Protein AF-A0A535NF30-F1 (afdb_monomer)

Secondary structure (DSSP, 8-state):
--------TT-----------SS---B--TTTS-B--EEEEEEEEETTEEEEEEEEEE----EEEEEETTEEEEEETTEE-

Structure (mmCIF, N/CA/C/O backbone):
data_AF-A0A535NF30-F1
#
_entry.id   AF-A0A535NF30-F1
#
loop_
_atom_site.group_PDB
_atom_site.id
_atom_site.type_symbol
_atom_site.label_atom_id
_atom_site.label_alt_id
_atom_site.label_comp_id
_atom_site.label_asym_id
_atom_site.label_entity_id
_atom_site.label_seq_id
_atom_site.pdbx_PDB_ins_code
_atom_site.Cartn_x
_atom_site.Cartn_y
_atom_site.Cartn_z
_atom_site.occupancy
_atom_site.B_iso_or_equiv
_atom_site.auth_seq_id
_atom_site.auth_comp_id
_atom_site.auth_asym_id
_atom_site.auth_atom_id
_atom_site.pdbx_PDB_model_num
ATOM 1 N N . MET A 1 1 ? 9.905 -12.167 -9.289 1.00 76.94 1 MET A N 1
ATOM 2 C CA . MET A 1 1 ? 9.027 -12.080 -10.479 1.00 76.94 1 MET A CA 1
ATOM 3 C C . MET A 1 1 ? 9.681 -11.129 -11.469 1.00 76.94 1 MET A C 1
ATOM 5 O O . MET A 1 1 ? 10.065 -10.049 -11.050 1.00 76.94 1 MET A O 1
ATOM 9 N N . ARG A 1 2 ? 9.862 -11.522 -12.735 1.00 83.56 2 ARG A N 1
ATOM 10 C CA . ARG A 1 2 ? 10.379 -10.647 -13.806 1.00 83.56 2 ARG A CA 1
ATOM 11 C C . ARG A 1 2 ? 9.302 -10.533 -14.885 1.00 83.56 2 ARG A C 1
ATOM 13 O O . ARG A 1 2 ? 8.575 -11.498 -15.142 1.00 83.56 2 ARG A O 1
ATOM 20 N N . ARG A 1 3 ? 9.160 -9.348 -15.470 1.00 88.25 3 ARG A N 1
ATOM 21 C CA . ARG A 1 3 ? 8.286 -9.072 -16.615 1.00 88.25 3 ARG A CA 1
ATOM 22 C C . ARG A 1 3 ? 9.127 -8.396 -17.689 1.00 88.25 3 ARG A C 1
ATOM 24 O O . ARG A 1 3 ? 10.022 -7.626 -17.358 1.00 88.25 3 ARG A O 1
ATOM 31 N N . ALA A 1 4 ? 8.859 -8.729 -18.944 1.00 90.81 4 ALA A N 1
ATOM 32 C CA . ALA A 1 4 ? 9.487 -8.104 -20.098 1.00 90.81 4 ALA A CA 1
ATOM 33 C C . ALA A 1 4 ? 8.412 -7.356 -20.887 1.00 90.81 4 ALA A C 1
ATOM 35 O O . ALA A 1 4 ? 7.307 -7.866 -21.068 1.00 90.81 4 ALA A O 1
ATOM 36 N N . PHE A 1 5 ? 8.746 -6.158 -21.341 1.00 90.69 5 PHE A N 1
ATOM 37 C CA . PHE A 1 5 ? 7.909 -5.306 -22.176 1.00 90.69 5 PHE A CA 1
ATOM 38 C C . PHE A 1 5 ? 8.800 -4.612 -23.205 1.00 90.69 5 PHE A C 1
ATOM 40 O O . PHE A 1 5 ? 10.025 -4.595 -23.068 1.00 90.69 5 PHE A O 1
ATOM 47 N N . ARG A 1 6 ? 8.190 -4.077 -24.261 1.00 91.69 6 ARG A N 1
ATOM 48 C CA . ARG A 1 6 ? 8.875 -3.264 -25.266 1.00 91.69 6 ARG A CA 1
ATOM 49 C C . ARG A 1 6 ? 8.346 -1.843 -25.151 1.00 91.69 6 ARG A C 1
ATOM 51 O O . ARG A 1 6 ? 7.139 -1.659 -25.226 1.00 91.69 6 ARG A O 1
ATOM 58 N N . LEU A 1 7 ? 9.244 -0.877 -25.006 1.00 92.31 7 LEU A N 1
ATOM 59 C CA . LEU A 1 7 ? 8.942 0.546 -25.147 1.00 92.31 7 LEU A CA 1
ATOM 60 C C . LEU A 1 7 ? 9.635 1.057 -26.399 1.00 92.31 7 LEU A C 1
ATOM 62 O O . LEU A 1 7 ? 10.834 0.819 -26.569 1.00 92.31 7 LEU A O 1
ATOM 66 N N . ASN A 1 8 ? 8.902 1.764 -27.256 1.00 92.50 8 ASN A N 1
ATOM 67 C CA . ASN A 1 8 ? 9.539 2.532 -28.315 1.00 92.50 8 ASN A CA 1
ATOM 68 C C . ASN A 1 8 ? 10.047 3.865 -27.752 1.00 92.50 8 ASN A C 1
ATOM 70 O O . ASN A 1 8 ? 9.760 4.246 -26.614 1.00 92.50 8 ASN A O 1
ATOM 74 N N . GLY A 1 9 ? 10.837 4.580 -28.553 1.00 91.94 9 GLY A N 1
ATOM 75 C CA . GLY A 1 9 ? 11.310 5.908 -28.175 1.00 91.94 9 GLY A CA 1
ATOM 76 C C . GLY A 1 9 ? 10.134 6.830 -27.854 1.00 91.94 9 GLY A C 1
ATOM 77 O O . GLY A 1 9 ? 9.214 6.941 -28.656 1.00 91.94 9 GLY A O 1
ATOM 78 N N . HIS A 1 10 ? 10.205 7.498 -26.701 1.00 91.81 10 HIS A N 1
ATOM 79 C CA . HIS A 1 10 ? 9.189 8.422 -26.175 1.00 91.81 10 HIS A CA 1
ATOM 80 C C . HIS A 1 10 ? 7.854 7.802 -25.734 1.00 91.81 10 HIS A C 1
ATOM 82 O O . HIS A 1 10 ? 6.984 8.545 -25.280 1.00 91.81 10 HIS A O 1
ATOM 88 N N . ASP A 1 11 ? 7.700 6.478 -25.790 1.00 95.38 11 ASP A N 1
ATOM 89 C CA . ASP A 1 11 ? 6.498 5.826 -25.276 1.00 95.38 11 ASP A CA 1
ATOM 90 C C . ASP A 1 11 ? 6.462 5.840 -23.741 1.00 95.38 11 ASP A C 1
ATOM 92 O O . ASP A 1 11 ? 7.491 5.808 -23.059 1.00 95.38 11 ASP A O 1
ATOM 96 N N . VAL A 1 12 ? 5.245 5.824 -23.199 1.00 94.00 12 VAL A N 1
ATOM 97 C CA . VAL A 1 12 ? 4.965 5.583 -21.781 1.00 94.00 12 VAL A CA 1
ATOM 98 C C . VAL A 1 12 ? 4.035 4.383 -21.695 1.00 94.00 12 VAL A C 1
ATOM 100 O O . VAL A 1 12 ? 3.032 4.319 -22.404 1.00 94.00 12 VAL A O 1
ATOM 103 N N . GLN A 1 13 ? 4.373 3.427 -20.833 1.00 93.31 13 GLN A N 1
ATOM 104 C CA . GLN A 1 13 ? 3.577 2.225 -20.627 1.00 93.31 13 GLN A CA 1
ATOM 105 C C . GLN A 1 13 ? 3.373 1.967 -19.135 1.00 93.31 13 GLN A C 1
ATOM 107 O O . GLN A 1 13 ? 4.343 1.831 -18.388 1.00 93.31 13 GLN A O 1
ATOM 112 N N . ASP A 1 14 ? 2.112 1.808 -18.737 1.00 94.00 14 ASP A N 1
ATOM 113 C CA . ASP A 1 14 ? 1.757 1.329 -17.406 1.00 94.00 14 ASP A CA 1
ATOM 114 C C . ASP A 1 14 ? 1.935 -0.191 -17.327 1.00 94.00 14 ASP A C 1
ATOM 116 O O . ASP A 1 14 ? 1.443 -0.950 -18.168 1.00 94.00 14 ASP A O 1
ATOM 120 N N . VAL A 1 15 ? 2.645 -0.650 -16.296 1.00 92.19 15 VAL A N 1
ATOM 121 C CA . VAL A 1 15 ? 2.877 -2.073 -16.028 1.00 92.19 15 VAL A CA 1
ATOM 122 C C . VAL A 1 15 ? 2.294 -2.414 -14.664 1.00 92.19 15 VAL A C 1
ATOM 124 O O . VAL A 1 15 ? 2.759 -1.919 -13.640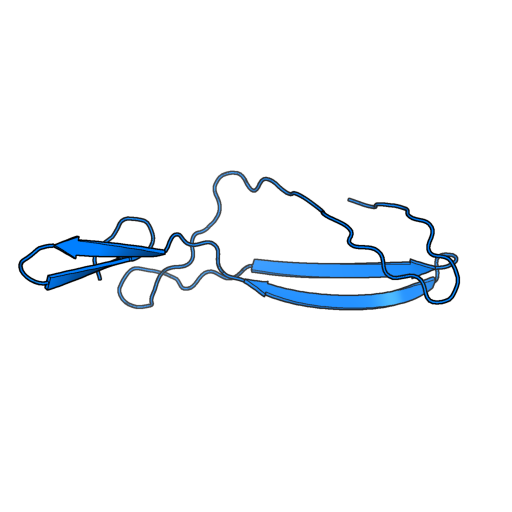 1.00 92.19 15 VAL A O 1
ATOM 127 N N . VAL A 1 16 ? 1.293 -3.296 -14.648 1.00 92.38 16 VAL A N 1
ATOM 128 C CA . VAL A 1 16 ? 0.646 -3.761 -13.415 1.00 92.38 16 VAL A CA 1
ATOM 129 C C . VAL A 1 16 ? 1.276 -5.074 -12.953 1.00 92.38 16 VAL A C 1
ATOM 131 O O . VAL A 1 16 ? 1.458 -6.015 -13.731 1.00 92.38 16 VAL A O 1
ATOM 134 N N . VAL A 1 17 ? 1.618 -5.134 -11.667 1.00 89.88 17 VAL A N 1
ATOM 135 C CA . VAL A 1 17 ? 2.181 -6.308 -10.994 1.00 89.88 17 VAL A CA 1
ATOM 136 C C . VAL A 1 17 ? 1.341 -6.585 -9.756 1.00 89.88 17 VAL A C 1
ATOM 138 O O . VAL A 1 17 ? 1.284 -5.759 -8.850 1.00 89.88 17 VAL A O 1
ATOM 141 N N . GLU A 1 18 ? 0.716 -7.756 -9.710 1.00 91.81 18 GLU A N 1
ATOM 142 C CA . GLU A 1 18 ? -0.109 -8.184 -8.581 1.00 91.81 18 GLU A CA 1
ATOM 143 C C . GLU A 1 18 ? 0.622 -9.245 -7.755 1.00 91.81 18 GLU A C 1
ATOM 145 O O . GLU A 1 18 ? 1.236 -10.170 -8.296 1.00 91.81 18 GLU A O 1
ATOM 150 N N . LEU A 1 19 ? 0.552 -9.104 -6.432 1.00 90.25 19 LEU A N 1
ATOM 151 C CA . LEU A 1 19 ? 1.110 -10.042 -5.468 1.00 90.25 19 LEU A CA 1
ATOM 152 C C . LEU A 1 19 ? 0.073 -10.302 -4.377 1.00 90.25 19 LEU A C 1
ATOM 154 O O . LEU A 1 19 ? -0.407 -9.367 -3.741 1.00 90.25 19 LEU A O 1
ATOM 158 N N . ALA A 1 20 ? -0.221 -11.574 -4.126 1.00 92.88 20 ALA A N 1
ATOM 159 C CA . ALA A 1 20 ? -0.962 -11.987 -2.944 1.00 92.88 20 ALA A CA 1
ATOM 160 C C . ALA A 1 20 ? 0.024 -12.258 -1.803 1.00 92.88 20 ALA A C 1
ATOM 162 O O . ALA A 1 20 ? 0.967 -13.035 -1.967 1.00 92.88 20 ALA A O 1
ATOM 163 N N . LEU A 1 21 ? -0.203 -11.627 -0.653 1.00 94.56 21 LEU A N 1
ATOM 164 C CA . LEU A 1 21 ? 0.545 -11.892 0.569 1.00 94.56 21 LEU A CA 1
ATOM 165 C C . LEU A 1 21 ? -0.385 -12.622 1.546 1.00 94.56 21 LEU A C 1
ATOM 167 O O . LEU A 1 21 ? -1.263 -11.969 2.111 1.00 94.56 21 LEU A O 1
ATOM 171 N N . PRO A 1 22 ? -0.256 -13.951 1.711 1.00 96.06 22 PRO A N 1
ATOM 172 C CA . PRO A 1 22 ? -1.016 -14.661 2.730 1.00 96.06 22 PRO A CA 1
ATOM 173 C C . PRO A 1 22 ? -0.586 -14.176 4.117 1.00 96.06 22 PRO A C 1
ATOM 175 O O . PRO A 1 22 ? 0.600 -13.936 4.346 1.00 96.06 22 PRO A O 1
ATOM 178 N N . ASP A 1 23 ? -1.561 -14.011 5.009 1.00 96.69 23 ASP A N 1
ATOM 179 C CA . ASP A 1 23 ? -1.370 -13.611 6.408 1.00 96.69 23 ASP A CA 1
ATOM 180 C C . ASP A 1 23 ? -0.458 -12.375 6.594 1.00 96.69 23 ASP A C 1
ATOM 182 O O . ASP A 1 23 ? 0.574 -12.445 7.270 1.00 96.69 23 ASP A O 1
ATOM 186 N N . PRO A 1 24 ? -0.801 -11.216 5.990 1.00 97.00 24 PRO A N 1
ATOM 187 C CA . PRO A 1 24 ? 0.033 -10.026 6.076 1.00 97.00 24 PRO A CA 1
ATOM 188 C C . PRO A 1 24 ? 0.046 -9.467 7.503 1.00 97.00 24 PRO A C 1
ATOM 190 O O . PRO A 1 24 ? -0.983 -9.386 8.178 1.00 97.00 24 PRO A O 1
A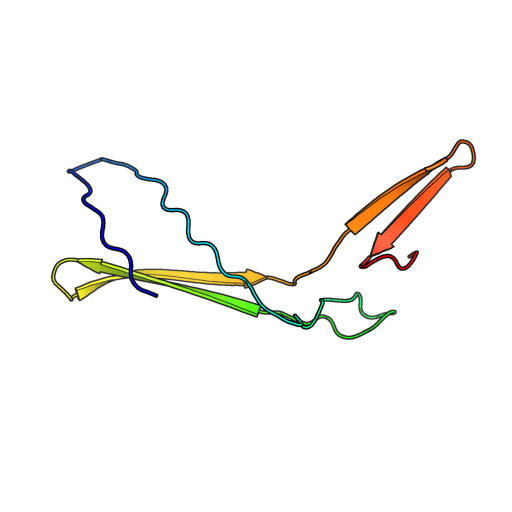TOM 193 N N . GLN A 1 25 ? 1.203 -8.975 7.940 1.00 97.38 25 GLN A N 1
ATOM 194 C CA . GLN A 1 25 ? 1.294 -8.191 9.162 1.00 97.38 25 GLN A CA 1
ATOM 195 C C . GLN A 1 25 ? 0.688 -6.810 8.904 1.00 97.38 25 GLN A C 1
ATOM 197 O O . GLN A 1 25 ? 1.267 -5.969 8.214 1.00 97.38 25 GLN A O 1
ATOM 202 N N . LEU A 1 26 ? -0.503 -6.584 9.451 1.00 97.81 26 LEU A N 1
ATOM 203 C CA . LEU A 1 26 ? -1.209 -5.323 9.271 1.00 97.81 26 LEU A CA 1
ATOM 204 C C . LEU A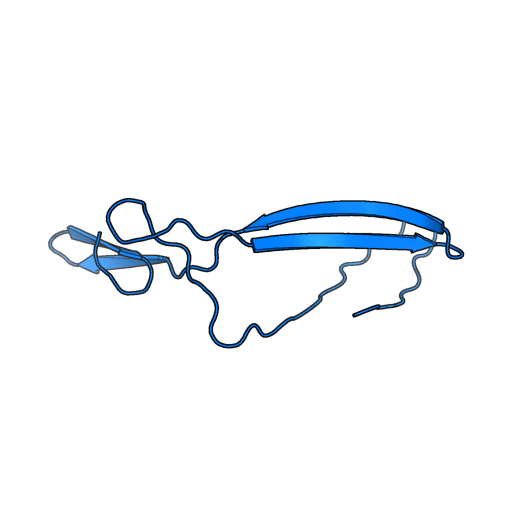 1 26 ? -0.500 -4.186 10.005 1.00 97.81 26 LEU A C 1
ATOM 206 O O . LEU A 1 26 ? 0.015 -4.345 11.113 1.00 97.81 26 LEU A O 1
ATOM 210 N N . TRP A 1 27 ? -0.523 -3.014 9.384 1.00 98.44 27 TRP A N 1
ATOM 211 C CA . TRP A 1 27 ? -0.160 -1.770 10.035 1.00 98.44 27 TRP A CA 1
ATOM 212 C C . TRP A 1 27 ? -1.263 -1.380 11.021 1.00 98.44 27 TRP A C 1
ATOM 214 O O . TRP A 1 27 ? -2.438 -1.347 10.645 1.00 98.44 27 TRP A O 1
ATOM 224 N N . TYR A 1 28 ? -0.887 -1.018 12.245 1.00 98.00 28 TYR A N 1
ATOM 225 C CA . TYR A 1 28 ? -1.775 -0.417 13.236 1.00 98.00 28 TYR A CA 1
ATOM 226 C C . TYR A 1 28 ? -1.257 0.957 13.685 1.00 98.00 28 TYR A C 1
ATOM 228 O O . TYR A 1 28 ? -0.050 1.218 13.643 1.00 98.00 28 TYR A O 1
ATOM 236 N N . PRO A 1 29 ? -2.151 1.856 14.136 1.00 96.00 29 PRO A N 1
ATOM 237 C CA . PRO A 1 29 ? -1.736 3.051 14.851 1.00 96.00 29 PRO A C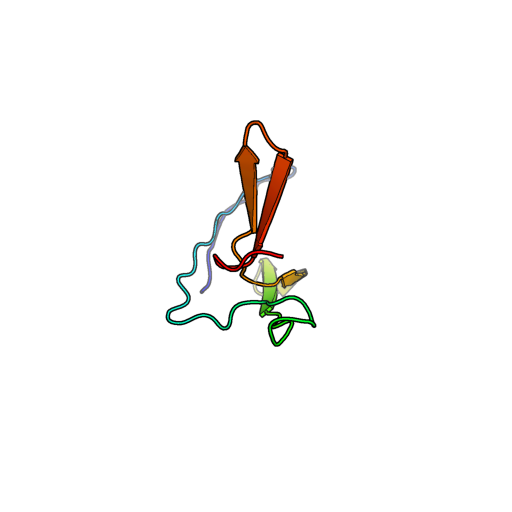A 1
ATOM 238 C C . PRO A 1 29 ? -1.105 2.660 16.191 1.00 96.00 29 PRO A C 1
ATOM 240 O O . PRO A 1 29 ? -1.452 1.633 16.774 1.00 96.00 29 PRO A O 1
ATOM 243 N N . TRP A 1 30 ? -0.237 3.529 16.711 1.00 92.62 30 TRP A N 1
ATOM 244 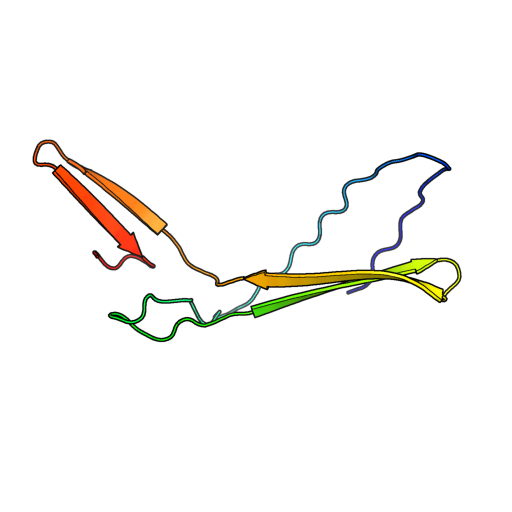C CA . TRP A 1 30 ? 0.547 3.289 17.930 1.00 92.62 30 TRP A CA 1
ATOM 245 C C . TRP A 1 30 ? -0.293 2.861 19.145 1.00 92.62 30 TRP A C 1
ATOM 247 O O . TRP A 1 30 ? 0.177 2.099 19.981 1.00 92.62 30 TRP A O 1
ATOM 257 N N . ALA A 1 31 ? -1.541 3.327 19.240 1.00 93.88 31 ALA A N 1
ATOM 258 C CA . ALA A 1 31 ? -2.443 3.000 20.343 1.00 93.88 31 ALA A CA 1
ATOM 259 C C . ALA A 1 31 ? -3.057 1.588 20.249 1.00 93.88 31 ALA A C 1
ATOM 261 O O . ALA A 1 31 ? -3.615 1.103 21.228 1.00 93.88 31 ALA A O 1
ATOM 262 N N . GLN A 1 32 ? -3.002 0.937 19.082 1.00 94.50 32 GLN A N 1
ATOM 263 C CA . GLN A 1 32 ? -3.696 -0.330 18.817 1.00 94.50 32 GLN A CA 1
ATOM 264 C C . GLN A 1 32 ? -2.775 -1.459 18.335 1.00 94.50 32 GLN A C 1
ATOM 266 O O . GLN A 1 32 ? -3.252 -2.580 18.133 1.00 94.50 32 GLN A O 1
ATOM 271 N N . GLY A 1 33 ? -1.479 -1.189 18.160 1.00 94.56 33 GLY A N 1
ATOM 272 C CA . GLY A 1 33 ? -0.484 -2.190 17.797 1.00 94.56 33 GLY A CA 1
ATOM 273 C C . GLY A 1 33 ? 0.741 -1.597 17.108 1.00 94.56 33 GLY A C 1
ATOM 274 O O . GLY A 1 33 ? 1.031 -0.406 17.211 1.00 94.56 33 GLY A O 1
ATOM 275 N N . GLU A 1 34 ? 1.446 -2.458 16.380 1.00 96.12 34 GLU A N 1
ATOM 276 C CA . GLU A 1 34 ? 2.676 -2.097 15.682 1.00 96.12 34 GLU A CA 1
ATOM 277 C C . GLU A 1 34 ? 2.402 -1.425 14.325 1.00 96.12 34 GLU A C 1
ATOM 279 O O . GLU A 1 34 ? 1.595 -1.926 13.530 1.00 96.12 34 GLU A O 1
ATOM 284 N N . PRO A 1 35 ? 3.123 -0.344 13.979 1.00 97.06 35 PRO A N 1
ATOM 285 C CA . PRO A 1 35 ? 3.017 0.311 12.682 1.00 97.06 35 PRO A CA 1
ATOM 286 C C . PRO A 1 35 ? 3.825 -0.446 11.615 1.00 97.06 35 PRO A C 1
ATOM 288 O O . PRO A 1 35 ? 4.743 0.119 11.016 1.00 97.06 35 PRO A O 1
ATOM 291 N N . ALA A 1 36 ? 3.495 -1.719 11.374 1.00 97.94 36 ALA A N 1
ATOM 292 C CA . ALA A 1 36 ? 4.206 -2.596 10.443 1.00 97.94 36 ALA A CA 1
ATOM 293 C C . ALA A 1 36 ? 4.294 -2.003 9.025 1.00 97.94 36 ALA A C 1
ATOM 295 O O . ALA A 1 36 ? 3.305 -1.525 8.465 1.00 97.94 36 ALA A O 1
ATOM 296 N N . ARG A 1 37 ? 5.491 -2.026 8.428 1.00 97.88 37 ARG A N 1
ATOM 297 C CA . ARG A 1 37 ? 5.756 -1.468 7.094 1.00 97.88 37 ARG A CA 1
ATOM 298 C C . ARG A 1 37 ? 6.491 -2.470 6.219 1.00 97.88 37 ARG A C 1
ATOM 300 O O . ARG A 1 37 ? 7.483 -3.062 6.633 1.00 97.88 37 ARG A O 1
ATOM 307 N N . TYR A 1 38 ? 6.028 -2.578 4.986 1.00 97.38 38 TYR A N 1
ATOM 308 C CA . TYR A 1 38 ? 6.661 -3.301 3.898 1.00 97.38 38 TYR A CA 1
ATOM 309 C C . TYR A 1 38 ? 7.421 -2.341 2.993 1.00 97.38 38 TYR A C 1
ATOM 311 O O . TYR A 1 38 ? 7.171 -1.134 2.973 1.00 97.38 38 TYR A O 1
ATOM 319 N N . ARG A 1 39 ? 8.333 -2.907 2.205 1.00 97.25 39 ARG A N 1
ATOM 320 C CA . ARG A 1 39 ? 9.109 -2.187 1.204 1.00 97.25 39 ARG A CA 1
ATOM 321 C C . ARG A 1 39 ? 8.905 -2.830 -0.160 1.00 97.25 39 ARG A C 1
ATOM 323 O O . ARG A 1 39 ? 9.203 -4.010 -0.325 1.00 97.25 39 ARG A O 1
ATOM 330 N N . ALA A 1 40 ? 8.416 -2.050 -1.115 1.00 95.56 40 ALA A N 1
ATOM 331 C CA . ALA A 1 40 ? 8.383 -2.420 -2.521 1.00 95.56 40 ALA A CA 1
ATOM 332 C C . ALA A 1 40 ? 9.666 -1.926 -3.193 1.00 95.56 40 ALA A C 1
ATOM 334 O O . ALA A 1 40 ? 10.050 -0.767 -3.032 1.00 95.56 40 ALA A O 1
ATOM 335 N N . GLU A 1 41 ? 10.328 -2.805 -3.939 1.00 95.88 41 GLU A N 1
ATOM 336 C CA . 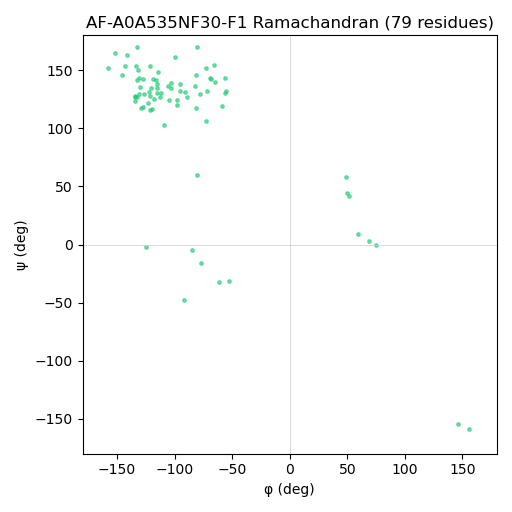GLU A 1 41 ? 11.515 -2.472 -4.723 1.00 95.88 41 GLU A CA 1
ATOM 337 C C . GLU A 1 41 ? 11.309 -2.916 -6.165 1.00 95.88 41 GLU A C 1
ATOM 339 O O . GLU A 1 41 ? 10.933 -4.060 -6.424 1.00 95.88 41 GLU A O 1
ATOM 344 N N . LEU A 1 42 ? 11.563 -1.999 -7.096 1.00 94.75 42 LEU A N 1
ATOM 345 C CA . LEU A 1 42 ? 11.508 -2.244 -8.527 1.00 94.75 42 LEU A CA 1
ATOM 346 C C . LEU A 1 42 ? 12.873 -1.951 -9.140 1.00 94.75 42 LEU A C 1
ATOM 348 O O . LEU A 1 42 ? 13.475 -0.910 -8.878 1.00 94.75 42 LEU A O 1
ATOM 352 N N . GLU A 1 43 ? 13.327 -2.853 -10.002 1.00 95.75 43 GLU A N 1
ATOM 353 C CA . GLU A 1 43 ? 14.496 -2.656 -10.848 1.00 95.75 43 GLU A CA 1
ATOM 354 C C . GLU A 1 43 ? 14.082 -2.792 -12.313 1.00 95.75 43 GLU A C 1
ATOM 356 O O . GLU A 1 43 ? 13.460 -3.781 -12.707 1.00 95.75 43 GLU A O 1
ATOM 361 N N . ILE A 1 44 ? 14.431 -1.791 -13.118 1.00 94.88 44 ILE A N 1
ATOM 362 C CA . ILE A 1 44 ? 14.220 -1.782 -14.564 1.00 94.88 44 ILE A CA 1
ATOM 363 C C . ILE A 1 44 ? 15.574 -2.020 -15.214 1.00 94.88 44 ILE A C 1
ATOM 365 O O . ILE A 1 44 ? 16.532 -1.283 -14.967 1.00 94.88 44 ILE A O 1
ATOM 369 N N . THR A 1 45 ? 15.651 -3.047 -16.053 1.00 95.25 45 THR A N 1
ATOM 370 C CA . THR A 1 45 ? 16.857 -3.399 -16.805 1.00 95.25 45 THR A CA 1
ATOM 371 C C . THR A 1 45 ? 16.616 -3.247 -18.303 1.00 95.25 45 THR A C 1
ATOM 373 O O . THR A 1 45 ? 15.535 -3.564 -18.795 1.00 95.25 45 THR A O 1
ATOM 376 N N . ALA A 1 46 ? 17.628 -2.762 -19.017 1.00 93.94 46 ALA A N 1
ATOM 377 C CA . ALA A 1 46 ? 17.696 -2.717 -20.474 1.00 93.94 46 ALA A CA 1
ATOM 378 C C . ALA A 1 46 ? 19.056 -3.291 -20.884 1.00 93.94 46 ALA A C 1
ATOM 380 O O . ALA A 1 46 ? 20.071 -2.925 -20.292 1.00 93.94 46 ALA A O 1
ATOM 381 N N . ASP A 1 47 ? 19.067 -4.239 -21.8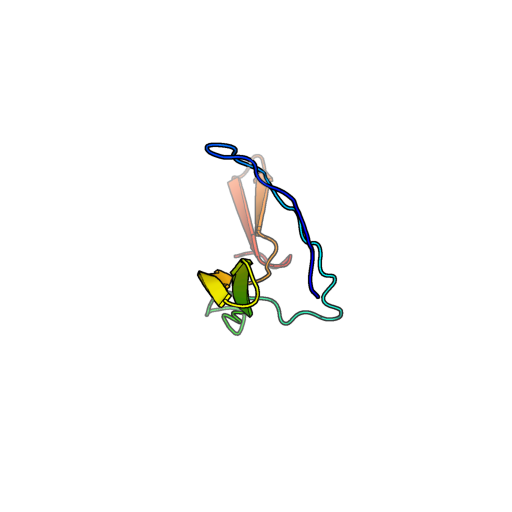22 1.00 90.31 47 ASP A N 1
ATOM 382 C CA . ASP A 1 47 ? 20.273 -4.975 -22.231 1.00 90.31 47 ASP A CA 1
ATOM 383 C C . ASP A 1 47 ? 21.060 -5.551 -21.037 1.00 90.31 47 ASP A C 1
ATOM 385 O O . ASP A 1 47 ? 22.276 -5.405 -20.931 1.00 90.31 47 ASP A O 1
ATOM 389 N N . GLU A 1 48 ? 20.334 -6.158 -20.084 1.00 88.12 48 GLU A N 1
ATOM 390 C CA . GLU A 1 48 ? 20.862 -6.730 -18.827 1.00 88.12 48 GLU A CA 1
ATOM 391 C C . GLU A 1 48 ? 21.594 -5.722 -17.913 1.00 88.12 48 GLU A C 1
ATOM 393 O O . GLU A 1 48 ? 22.163 -6.087 -16.883 1.00 88.12 48 GLU A O 1
ATOM 398 N N . ARG A 1 49 ? 21.528 -4.424 -18.226 1.00 94.31 49 ARG A N 1
ATOM 399 C CA . ARG A 1 49 ? 22.053 -3.340 -17.398 1.00 94.31 49 ARG A CA 1
ATOM 400 C C . ARG A 1 49 ? 20.914 -2.644 -16.664 1.00 94.31 49 ARG A C 1
ATOM 402 O O . ARG A 1 49 ? 19.862 -2.371 -17.238 1.00 94.31 49 ARG A O 1
ATOM 409 N N . ARG A 1 50 ? 21.128 -2.296 -15.391 1.00 95.38 50 ARG A N 1
ATOM 410 C CA . ARG A 1 50 ? 20.186 -1.453 -14.639 1.00 95.38 50 ARG A CA 1
ATOM 411 C C . ARG A 1 50 ? 20.010 -0.112 -15.357 1.00 95.38 50 ARG A C 1
ATOM 413 O O . ARG A 1 50 ? 20.967 0.645 -15.503 1.00 95.38 50 ARG A O 1
ATOM 420 N N . SER A 1 51 ? 18.778 0.162 -15.767 1.00 95.25 51 SER A N 1
ATOM 421 C CA . SER A 1 51 ? 18.339 1.433 -16.339 1.00 95.25 51 SER A CA 1
ATOM 422 C C . SER A 1 51 ? 17.812 2.357 -15.241 1.00 95.25 51 SER A C 1
ATOM 424 O O . SER A 1 51 ? 18.244 3.502 -15.141 1.00 95.25 51 SER A O 1
ATOM 426 N N . ALA A 1 52 ? 16.944 1.841 -14.364 1.00 95.00 52 ALA A N 1
ATOM 427 C CA . ALA A 1 52 ? 16.352 2.603 -13.268 1.00 95.00 52 ALA A CA 1
ATOM 428 C C . ALA A 1 52 ? 15.986 1.703 -12.079 1.00 95.00 52 ALA A C 1
ATOM 430 O O . ALA A 1 52 ? 15.907 0.479 -12.200 1.00 95.00 52 ALA A O 1
ATOM 431 N N . SER A 1 53 ? 15.744 2.320 -10.924 1.00 96.69 53 SER A N 1
ATOM 432 C CA . SER A 1 53 ? 15.247 1.639 -9.729 1.00 96.69 53 SER A CA 1
ATOM 433 C C . SER A 1 53 ? 14.325 2.547 -8.926 1.00 96.69 53 SER A C 1
ATOM 435 O O . 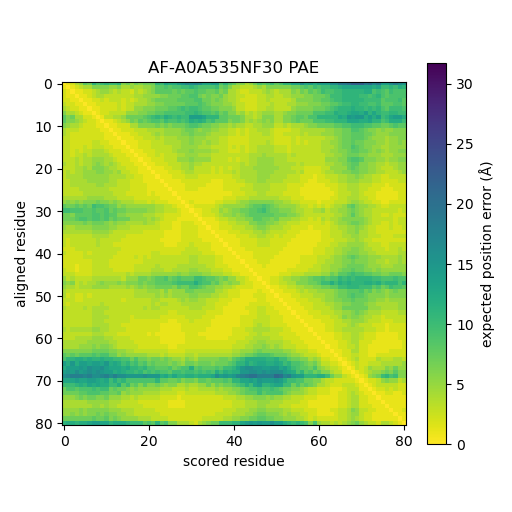SER A 1 53 ? 14.592 3.743 -8.825 1.00 96.69 53 SER A O 1
ATOM 437 N N . LEU A 1 54 ? 13.306 1.965 -8.301 1.00 96.06 54 LEU A N 1
ATOM 438 C CA . LEU A 1 54 ? 12.384 2.655 -7.402 1.00 96.06 54 LEU A CA 1
ATOM 439 C C . LEU A 1 54 ? 12.240 1.863 -6.102 1.00 96.06 54 LEU A C 1
ATOM 441 O O . LEU A 1 54 ? 12.232 0.630 -6.111 1.00 96.06 54 LEU A O 1
ATOM 445 N N . ARG A 1 55 ? 12.116 2.576 -4.982 1.00 97.69 55 ARG A N 1
ATOM 446 C CA . ARG A 1 55 ? 11.864 1.996 -3.665 1.00 97.69 55 ARG A CA 1
ATOM 447 C C . ARG A 1 55 ? 10.771 2.787 -2.970 1.00 97.69 55 ARG A C 1
ATOM 449 O O . ARG A 1 55 ? 10.922 3.986 -2.789 1.00 97.69 55 ARG A O 1
ATOM 456 N N . GLU A 1 56 ? 9.754 2.083 -2.495 1.00 97.62 56 GLU A N 1
ATOM 457 C CA . GLU A 1 56 ? 8.627 2.668 -1.773 1.00 97.62 56 GLU A CA 1
ATOM 458 C C . GLU A 1 56 ? 8.329 1.893 -0.492 1.00 97.62 56 GLU A C 1
ATOM 460 O O . GLU A 1 56 ? 8.570 0.687 -0.402 1.00 97.62 56 GLU A O 1
ATOM 465 N N . THR A 1 57 ? 7.811 2.588 0.522 1.00 98.00 57 THR A N 1
ATOM 466 C CA . THR A 1 57 ? 7.399 1.980 1.797 1.00 98.00 57 THR A CA 1
ATOM 467 C C . THR A 1 57 ? 5.897 2.115 1.974 1.00 98.00 57 THR A C 1
ATOM 469 O O . THR A 1 57 ? 5.347 3.197 1.798 1.00 98.00 57 THR A O 1
ATOM 472 N N . PHE A 1 58 ? 5.233 1.038 2.383 1.00 97.25 58 PHE A N 1
ATOM 473 C CA . PHE A 1 58 ? 3.787 1.029 2.582 1.00 97.25 58 PHE A CA 1
ATOM 474 C C . PHE A 1 58 ? 3.393 0.169 3.785 1.00 97.25 58 PHE A C 1
ATOM 476 O O . PHE A 1 58 ? 4.100 -0.757 4.168 1.00 97.25 58 PHE A O 1
ATOM 483 N N . GLY A 1 59 ? 2.257 0.490 4.400 1.00 97.44 59 GLY A N 1
ATOM 484 C CA . GLY A 1 59 ? 1.640 -0.321 5.450 1.00 97.44 59 GLY A CA 1
ATOM 485 C C . GLY A 1 59 ? 0.296 -0.844 4.963 1.00 97.44 59 GLY A C 1
ATOM 486 O O . GLY A 1 59 ? -0.506 -0.057 4.456 1.00 97.44 59 GLY A O 1
ATOM 487 N N . ILE A 1 60 ? 0.057 -2.145 5.116 1.00 97.88 60 ILE A N 1
ATOM 488 C CA . ILE A 1 60 ? -1.199 -2.792 4.719 1.00 97.88 60 ILE A CA 1
ATOM 489 C C . ILE A 1 60 ? -2.223 -2.561 5.829 1.00 97.88 60 ILE A C 1
ATOM 491 O O . ILE A 1 60 ? -1.997 -2.974 6.964 1.00 97.88 60 ILE A O 1
ATOM 495 N N . ARG A 1 61 ? -3.320 -1.868 5.520 1.00 97.69 61 ARG A N 1
ATOM 496 C CA . ARG A 1 61 ? -4.404 -1.575 6.465 1.00 97.69 61 ARG A CA 1
ATOM 497 C C . ARG A 1 61 ? -5.700 -1.264 5.733 1.00 97.69 61 ARG A C 1
ATOM 499 O O . ARG A 1 61 ? -5.659 -0.705 4.639 1.00 97.69 61 ARG A O 1
ATOM 506 N N . ASP A 1 62 ? -6.813 -1.555 6.384 1.00 97.69 62 ASP A N 1
ATOM 507 C CA . ASP A 1 62 ? -8.126 -1.039 6.009 1.00 97.69 62 ASP A CA 1
ATOM 508 C C . ASP A 1 62 ? -8.442 0.210 6.841 1.00 97.69 62 ASP A C 1
ATOM 510 O O . ASP A 1 62 ? -8.148 0.249 8.041 1.00 97.69 62 ASP A O 1
ATOM 514 N N . VAL A 1 63 ? -9.004 1.240 6.207 1.00 96.62 63 VAL A N 1
ATOM 515 C CA . VAL A 1 63 ? -9.442 2.467 6.884 1.00 96.62 63 VAL A CA 1
ATOM 516 C C . VAL A 1 63 ? -10.874 2.758 6.475 1.00 96.62 63 VAL A C 1
ATOM 518 O O . VAL A 1 63 ? -11.153 3.037 5.311 1.00 96.62 63 VAL A O 1
ATOM 521 N N . GLY A 1 64 ? -11.765 2.738 7.459 1.00 96.12 64 GLY A N 1
ATOM 522 C CA . GLY A 1 64 ? -13.179 3.028 7.282 1.00 96.12 64 GLY A CA 1
ATOM 523 C C . GLY A 1 64 ? -13.594 4.300 8.010 1.00 96.12 64 GLY A C 1
ATOM 524 O O . GLY A 1 64 ? -13.075 4.624 9.079 1.00 96.12 64 GLY A O 1
ATOM 525 N N . LEU A 1 65 ? -14.580 4.995 7.448 1.00 95.44 65 LEU A N 1
ATOM 526 C CA . LEU A 1 65 ? -15.319 6.063 8.111 1.00 95.44 65 LEU A CA 1
ATOM 527 C C . LEU A 1 65 ? -16.796 5.676 8.120 1.00 95.44 65 LEU A C 1
ATOM 529 O O . LEU A 1 65 ? -17.418 5.551 7.067 1.00 95.44 65 LEU A O 1
ATOM 533 N N . GLN A 1 66 ? -17.351 5.472 9.308 1.00 90.12 66 GLN A N 1
ATOM 534 C CA . GLN A 1 66 ? -18.772 5.218 9.504 1.00 90.12 66 GLN A CA 1
ATOM 535 C C . GLN A 1 66 ? -19.457 6.524 9.890 1.00 90.12 66 GLN A C 1
ATOM 537 O O . GLN A 1 66 ? -19.113 7.120 10.907 1.00 90.12 66 GLN A O 1
ATOM 542 N N . THR A 1 67 ? -20.428 6.967 9.100 1.00 90.56 67 THR A N 1
ATOM 543 C CA . THR A 1 67 ? -21.251 8.145 9.392 1.00 90.56 67 THR A CA 1
ATOM 544 C C . THR A 1 67 ? -22.630 7.711 9.888 1.00 90.56 67 THR A C 1
ATOM 546 O O . THR A 1 67 ? -23.247 6.798 9.340 1.00 90.56 67 THR A O 1
ATOM 549 N N . ARG A 1 68 ? -23.112 8.350 10.953 1.00 84.69 68 ARG A N 1
ATOM 550 C CA . ARG A 1 68 ? -24.452 8.186 11.531 1.00 84.69 68 ARG A CA 1
ATOM 551 C C . ARG A 1 68 ? -25.071 9.563 11.792 1.00 84.69 68 ARG A C 1
ATOM 553 O O . ARG A 1 68 ? -24.394 10.582 11.672 1.00 84.69 68 ARG A O 1
ATOM 560 N N . ALA A 1 69 ? -26.361 9.609 12.124 1.00 89.06 69 ALA A N 1
ATOM 561 C CA . ALA A 1 69 ? -27.058 10.877 12.369 1.00 89.06 69 ALA A CA 1
ATOM 562 C C . ALA A 1 69 ? -26.442 11.651 13.551 1.00 89.06 69 ALA A C 1
ATOM 564 O O . ALA A 1 69 ? -26.399 12.877 13.553 1.00 89.06 69 ALA A O 1
ATOM 565 N N . GLU A 1 70 ? -25.925 10.914 14.530 1.00 88.50 70 GLU A N 1
ATOM 566 C CA . GLU A 1 70 ? -25.293 11.394 15.754 1.00 88.50 70 GLU A CA 1
ATOM 567 C C . GLU A 1 70 ? -23.796 11.725 15.614 1.00 88.50 70 GLU A C 1
ATOM 569 O O . GLU A 1 70 ? -23.200 12.234 16.562 1.00 88.50 70 GLU A O 1
ATOM 574 N N . GLY A 1 71 ? -23.173 11.462 14.458 1.00 92.38 71 GLY A N 1
ATOM 575 C CA . GLY A 1 71 ? -21.762 11.778 14.232 1.00 92.38 71 GLY A CA 1
ATOM 576 C C . GLY A 1 71 ? -21.036 10.791 13.325 1.00 92.38 71 GLY A C 1
ATOM 577 O O . GLY A 1 71 ? -21.629 10.130 12.477 1.00 92.38 71 GLY A O 1
ATOM 578 N N . TRP A 1 72 ? -19.719 10.694 13.485 1.00 92.94 72 TRP A N 1
ATOM 579 C CA . TRP A 1 72 ? -18.876 9.806 12.689 1.00 92.94 72 TRP A CA 1
ATOM 580 C C . TRP A 1 72 ? -17.898 9.022 13.562 1.00 92.94 72 TRP A C 1
ATOM 582 O O . TRP A 1 72 ? -17.514 9.456 14.645 1.00 92.94 72 TRP A O 1
ATOM 592 N N . THR A 1 73 ? -17.486 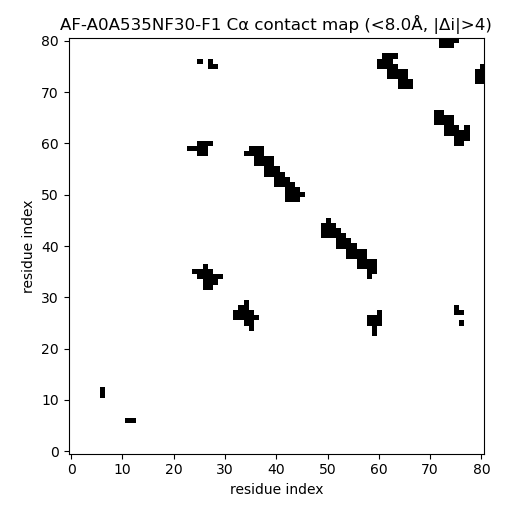7.855 13.078 1.00 93.12 73 THR A N 1
ATOM 593 C CA . THR A 1 73 ? -16.511 6.978 13.728 1.00 93.12 73 THR A CA 1
ATOM 594 C C . THR A 1 73 ? -15.500 6.505 12.692 1.00 93.12 73 THR A C 1
ATOM 596 O O . THR A 1 73 ? -15.883 5.916 11.680 1.00 93.12 73 THR A O 1
ATOM 599 N N . PHE A 1 74 ? -14.212 6.746 12.936 1.00 94.50 74 PHE A N 1
ATOM 600 C CA . PHE A 1 74 ? -13.145 6.124 12.150 1.00 94.50 74 PHE A CA 1
ATOM 601 C C . PHE A 1 74 ? -12.878 4.715 12.663 1.00 94.50 74 PHE A C 1
ATOM 603 O O . PHE A 1 74 ? -12.956 4.461 13.862 1.00 94.50 74 PHE A O 1
ATOM 610 N N . ALA A 1 75 ? -12.520 3.811 11.760 1.00 95.44 75 ALA A N 1
ATOM 611 C CA . ALA A 1 75 ? -12.025 2.495 12.113 1.00 95.44 75 ALA A CA 1
ATOM 612 C C . ALA A 1 75 ? -10.757 2.173 11.323 1.00 95.44 75 ALA A C 1
ATOM 614 O O . ALA A 1 75 ? -10.662 2.486 10.136 1.00 95.44 75 ALA A O 1
ATOM 615 N N . VAL A 1 76 ? -9.797 1.522 11.977 1.00 96.81 76 VAL A N 1
ATOM 616 C CA . VAL A 1 76 ? -8.608 0.956 11.334 1.00 96.81 76 VAL A CA 1
ATOM 617 C C . VAL A 1 76 ? -8.623 -0.550 11.544 1.00 96.81 76 VAL A C 1
ATOM 619 O O . VAL A 1 76 ? -8.734 -1.019 12.675 1.00 96.81 76 VAL A O 1
ATOM 622 N N . ASN A 1 77 ? -8.534 -1.320 10.457 1.00 96.69 77 ASN A N 1
ATOM 623 C CA . ASN A 1 77 ? -8.600 -2.788 10.484 1.00 96.69 77 ASN A CA 1
ATOM 624 C C . ASN A 1 77 ? -9.830 -3.308 11.263 1.00 96.69 77 ASN A C 1
ATOM 626 O O . ASN A 1 77 ? -9.729 -4.223 12.081 1.00 96.69 77 ASN A O 1
ATOM 630 N N . GLY A 1 78 ? -10.985 -2.662 11.064 1.00 94.75 78 GLY A N 1
ATOM 631 C CA . GLY A 1 78 ? -12.243 -2.983 11.748 1.00 94.75 78 GLY A CA 1
ATOM 632 C C . GLY A 1 78 ? -12.343 -2.535 13.214 1.00 94.75 78 GLY A C 1
ATOM 633 O O . GLY A 1 78 ? -13.385 -2.749 13.832 1.00 94.75 78 GLY A O 1
ATOM 634 N N . ARG A 1 79 ? -11.308 -1.901 13.784 1.00 94.19 79 ARG A N 1
ATOM 635 C CA . ARG A 1 79 ? -11.310 -1.396 15.167 1.00 94.19 79 ARG A CA 1
ATOM 636 C C . ARG A 1 79 ? -11.640 0.095 15.197 1.00 94.19 79 ARG A C 1
ATOM 638 O O . ARG A 1 79 ? -10.928 0.855 14.541 1.00 94.19 79 ARG A O 1
ATOM 645 N N . PRO A 1 80 ? -12.670 0.530 15.944 1.00 93.44 80 PRO A N 1
ATOM 646 C CA . PRO A 1 80 ? -12.951 1.948 16.140 1.00 93.44 80 PRO A CA 1
ATOM 647 C C . PRO A 1 80 ? -11.747 2.694 16.727 1.00 93.44 80 PRO A C 1
ATOM 649 O O . PRO A 1 80 ? -11.009 2.137 17.545 1.00 93.44 80 PRO A O 1
ATOM 652 N N . MET A 1 81 ? -11.555 3.932 16.280 1.00 90.31 81 MET A N 1
ATOM 653 C CA . MET A 1 81 ? -10.551 4.876 16.777 1.00 90.31 81 MET A CA 1
ATOM 654 C C . MET A 1 81 ? -11.149 5.824 17.808 1.00 90.31 81 MET A C 1
ATOM 656 O O . MET A 1 81 ? -12.314 6.239 17.609 1.00 90.31 81 MET A O 1
#

Mean predicted aligned error: 4.45 Å

Nearest PDB structures (foldseek):
  2x09-assembly2_B  TM=9.180E-01  e=5.693E-03  Amycolatopsis orientalis
  2vzo-assembly2_B  TM=9.144E-01  e=8.118E-03  Amycolatopsis orientalis
  9j6m-assembly1_A  TM=6.972E-01  e=9.180E-02  Streptomyces sp. JHA19
  9j6n-assembly1_A  TM=6.904E-01  e=9.180E-02  Streptomyces sp. JHA19

Solvent-accessible surface area (backbone atoms only — not comparable to full-atom values): 5623 Å² total; per-residue (Å²): 141,87,85,88,84,88,75,61,92,92,61,85,80,93,82,90,84,87,81,89,68,83,87,67,74,55,32,32,57,81,94,79,44,57,70,36,71,49,74,52,76,47,79,41,67,54,95,91,36,83,72,49,73,50,75,49,76,49,56,54,67,52,80,48,77,50,78,54,98,93,46,74,44,45,23,52,70,87,38,77,111

Radius of gyration: 19.23 Å; Cα contacts (8 Å, |Δi|>4): 100; chains: 1; bounding box: 49×26×49 Å

Foldseek 3Di:
DDDDDDDDPPDDDDDDDDDDDPPDDAADDPVPDHRDKDKDKDFDDDPNHTPDIDIDIDGDWDWDWDADPVGIWIDINNHTD

Sequence (81 aa):
MRRAFRLNGHDVQDVVVELALPDPQLWYPWAQGEPARYRAELEITADERRSASLRETFGIRDVGLQTRAEGWTFAVNGRPM

pLDDT: mean 93.97, std 3.64, range [76.94, 98.44]